Protein AF-A0A2W6BZE4-F1 (afdb_monomer)

pLDDT: mean 92.18, std 4.35, range [73.81, 97.75]

Radius of gyration: 18.31 Å; Cα contacts (8 Å, |Δi|>4): 37; chains: 1; bounding box: 35×38×49 Å

Solvent-accessible surface area (backbone atoms only — not comparable to full-atom values): 5730 Å² total; per-residue (Å²): 109,70,69,58,55,48,64,75,43,39,82,74,50,52,65,58,69,74,46,55,72,55,43,39,54,58,68,71,51,51,62,65,62,51,52,49,52,51,50,48,49,57,66,48,71,81,53,80,84,66,96,45,70,66,60,48,50,51,51,53,50,53,48,50,62,69,46,54,85,72,65,70,84,63,80,66,45,68,61,17,49,53,54,47,38,69,74,55,46,87,79,51,84,133

Foldseek 3Di:
DVVVVCVVCVVVCVVLVVADPLQNVLVPPCVVVVVLVVLLCVQPVPDDDDPDPVSNVVSNVVSVVVCVVVDDDRPSVVVSVVSVCVVVPPPDDD

Nearest PDB structures (foldseek):
  7n1k-assembly1_A  TM=5.294E-01  e=4.437E+00  synthetic construct
  1g1e-assembly1_B  TM=2.461E-01  e=8.040E+00  Mus musculus

Secondary structure (DSSP, 8-state):
-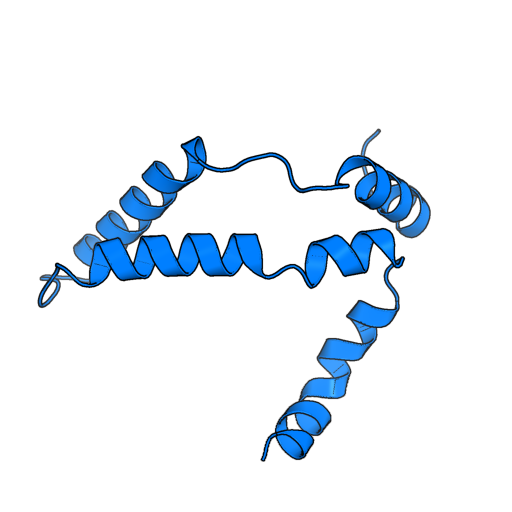HHHHHHHHHHHHHHHHTS-HHHHHHHH-THHHHHHHHHHHHHHHT----SSHHHHHHHHHHHHHHHGGG--PPTTHHHHHHHHHHHHGGGS--

Structure (mmCIF, N/CA/C/O backbone):
data_AF-A0A2W6BZE4-F1
#
_entry.id   AF-A0A2W6BZE4-F1
#
loop_
_atom_site.group_PDB
_atom_site.id
_atom_site.type_symbol
_atom_site.label_atom_id
_atom_site.label_alt_id
_atom_site.label_comp_id
_atom_site.label_asym_id
_atom_site.label_entity_id
_atom_site.label_seq_id
_atom_site.pdbx_PDB_ins_code
_atom_site.Cartn_x
_atom_site.Cartn_y
_atom_site.Cartn_z
_atom_site.occupancy
_atom_site.B_iso_or_equiv
_atom_site.auth_seq_id
_atom_site.auth_comp_id
_atom_site.auth_asym_id
_atom_site.auth_atom_id
_atom_site.pdbx_PDB_model_num
ATOM 1 N N . MET A 1 1 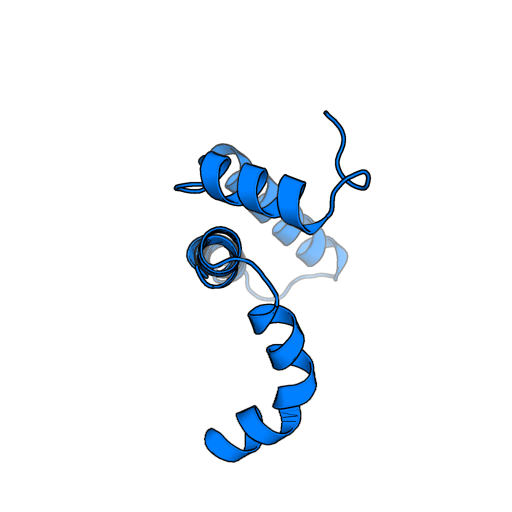? 8.775 -24.865 7.582 1.00 78.75 1 MET A N 1
ATOM 2 C CA . MET A 1 1 ? 7.556 -24.020 7.563 1.00 78.75 1 MET A CA 1
ATOM 3 C C . MET A 1 1 ? 7.637 -22.898 6.536 1.00 78.75 1 MET A C 1
ATOM 5 O O . MET A 1 1 ? 6.805 -22.894 5.644 1.00 78.75 1 MET A O 1
ATOM 9 N N . ILE A 1 2 ? 8.631 -22.000 6.598 1.00 89.88 2 ILE A N 1
ATOM 10 C CA . ILE A 1 2 ? 8.742 -20.875 5.645 1.00 89.88 2 ILE A CA 1
ATOM 11 C C . ILE A 1 2 ? 8.901 -21.374 4.202 1.00 89.88 2 ILE A C 1
ATOM 13 O O . ILE A 1 2 ? 8.113 -20.997 3.345 1.00 89.88 2 ILE A O 1
ATOM 17 N N . THR A 1 3 ? 9.839 -22.293 3.944 1.00 94.50 3 THR A N 1
ATOM 18 C CA . THR A 1 3 ? 10.057 -22.864 2.602 1.00 94.50 3 THR A CA 1
ATOM 19 C C . THR A 1 3 ? 8.791 -23.494 2.022 1.00 94.50 3 THR A C 1
ATOM 21 O O . THR A 1 3 ? 8.444 -23.226 0.880 1.00 94.50 3 THR A O 1
ATOM 24 N N . GLN A 1 4 ? 8.055 -24.269 2.824 1.00 96.44 4 GLN A N 1
ATOM 25 C CA . GLN A 1 4 ? 6.817 -24.906 2.372 1.00 96.44 4 GLN A CA 1
ATOM 26 C C . GLN A 1 4 ? 5.729 -23.879 2.031 1.00 96.44 4 GLN A C 1
ATOM 28 O O . GLN A 1 4 ? 5.035 -24.045 1.037 1.00 96.44 4 GLN A O 1
ATOM 33 N N . ALA A 1 5 ? 5.598 -22.803 2.814 1.00 95.88 5 ALA A N 1
ATOM 34 C CA . ALA A 1 5 ? 4.635 -21.741 2.526 1.00 95.88 5 ALA A CA 1
ATOM 35 C C . ALA A 1 5 ? 4.937 -21.036 1.190 1.00 95.88 5 ALA A C 1
ATOM 37 O O . ALA A 1 5 ? 4.016 -20.762 0.419 1.00 95.88 5 ALA A O 1
ATOM 38 N N . TRP A 1 6 ? 6.222 -20.803 0.892 1.00 94.94 6 TRP A N 1
ATOM 39 C CA . TRP A 1 6 ? 6.659 -20.260 -0.397 1.00 94.94 6 TRP A CA 1
ATOM 40 C C . TRP A 1 6 ? 6.380 -21.213 -1.553 1.00 94.94 6 TRP A C 1
ATOM 42 O O . TRP A 1 6 ? 5.791 -20.787 -2.539 1.00 94.94 6 TRP A O 1
ATOM 52 N N . LEU A 1 7 ? 6.743 -22.492 -1.417 1.00 95.75 7 LEU A N 1
ATOM 53 C CA . LEU A 1 7 ? 6.493 -23.504 -2.447 1.00 95.75 7 LEU A CA 1
ATOM 54 C C . LEU A 1 7 ? 4.998 -23.635 -2.757 1.00 95.75 7 LEU A C 1
ATOM 56 O O . LEU A 1 7 ? 4.612 -23.634 -3.920 1.00 95.75 7 LEU A O 1
ATOM 60 N N . ASN A 1 8 ? 4.152 -23.654 -1.725 1.00 96.62 8 ASN A N 1
ATOM 61 C CA . ASN A 1 8 ? 2.699 -23.738 -1.886 1.00 96.62 8 ASN A CA 1
ATOM 62 C C . ASN A 1 8 ? 2.097 -22.511 -2.588 1.00 96.62 8 ASN A C 1
ATOM 64 O O . ASN A 1 8 ? 1.033 -22.617 -3.187 1.00 96.62 8 ASN A O 1
ATOM 68 N N . SER A 1 9 ? 2.749 -21.350 -2.490 1.00 95.62 9 SER A N 1
ATOM 69 C CA . SER A 1 9 ? 2.252 -20.089 -3.053 1.00 95.62 9 SER A CA 1
ATOM 70 C C . SER A 1 9 ? 2.978 -19.683 -4.337 1.00 95.62 9 SER A C 1
ATOM 72 O O . SER A 1 9 ? 2.711 -18.607 -4.869 1.00 95.62 9 SER A O 1
ATOM 74 N N . TRP A 1 10 ? 3.918 -20.502 -4.818 1.00 95.12 10 TRP A N 1
ATOM 75 C CA . TRP A 1 10 ? 4.885 -20.098 -5.837 1.00 95.12 10 TRP A CA 1
ATOM 76 C C . TRP A 1 10 ? 4.226 -19.688 -7.157 1.00 95.12 10 TRP A C 1
ATOM 78 O O . TRP A 1 10 ? 4.597 -18.666 -7.733 1.00 95.12 10 TRP A O 1
ATOM 88 N N . GLU A 1 11 ? 3.167 -20.395 -7.557 1.00 96.62 11 GLU A N 1
ATOM 89 C CA . GLU A 1 11 ? 2.332 -20.069 -8.723 1.00 96.62 11 GLU A CA 1
ATOM 90 C C . GLU A 1 11 ? 1.770 -18.638 -8.679 1.00 96.62 11 GLU A C 1
ATOM 92 O O . GLU A 1 11 ? 1.660 -17.978 -9.709 1.00 96.62 11 GLU A O 1
ATOM 97 N N . TYR A 1 12 ? 1.481 -18.102 -7.489 1.00 93.94 12 TYR A N 1
ATOM 98 C CA . TYR A 1 12 ? 0.997 -16.727 -7.328 1.00 93.94 12 TYR A CA 1
ATOM 99 C C . TYR A 1 12 ? 2.127 -15.686 -7.330 1.00 93.94 12 TYR A C 1
ATOM 101 O O . TYR A 1 12 ? 1.875 -14.501 -7.547 1.00 93.94 12 TYR A O 1
ATOM 109 N N . VAL A 1 13 ? 3.374 -16.107 -7.096 1.00 92.62 13 VAL A N 1
ATOM 110 C CA . VAL A 1 13 ? 4.560 -15.233 -7.077 1.00 92.62 13 VAL A CA 1
ATOM 111 C C . VAL A 1 13 ? 5.187 -15.114 -8.466 1.00 92.62 13 VAL A C 1
ATOM 113 O O . VAL A 1 13 ? 5.695 -14.050 -8.813 1.00 92.62 13 VAL A O 1
ATOM 116 N N . ILE A 1 14 ? 5.130 -16.163 -9.290 1.00 95.06 14 ILE A N 1
ATOM 117 C CA . ILE A 1 14 ? 5.713 -16.169 -10.642 1.00 95.06 14 ILE A CA 1
ATOM 118 C C . ILE A 1 14 ? 5.267 -14.965 -11.496 1.00 95.06 14 ILE A C 1
ATOM 120 O O . ILE A 1 14 ? 6.146 -14.308 -12.062 1.00 95.06 14 ILE A O 1
ATOM 124 N N . PRO A 1 15 ? 3.972 -14.584 -11.562 1.00 93.75 15 PRO A N 1
ATOM 125 C CA . PRO A 1 15 ? 3.538 -13.438 -12.363 1.00 93.75 15 PRO A CA 1
ATOM 126 C C . PRO A 1 15 ? 4.220 -12.127 -11.969 1.00 93.75 15 PRO A C 1
ATOM 128 O O . PRO A 1 15 ? 4.485 -11.286 -12.825 1.00 93.75 15 PRO A O 1
ATOM 131 N N . PHE A 1 16 ? 4.570 -11.956 -10.689 1.00 93.62 16 PHE A N 1
ATOM 132 C CA . PHE A 1 16 ? 5.288 -10.768 -10.237 1.00 93.62 16 PHE A CA 1
ATOM 133 C C . PHE A 1 16 ? 6.665 -10.633 -10.909 1.00 93.62 16 PHE A C 1
ATOM 135 O O . PHE A 1 16 ? 7.112 -9.516 -11.167 1.00 93.62 16 PHE A O 1
ATOM 142 N N . LEU A 1 17 ? 7.327 -11.747 -11.238 1.00 94.00 17 LEU A N 1
ATOM 143 C CA . LEU A 1 17 ? 8.640 -11.748 -11.889 1.00 94.00 17 LEU A CA 1
ATOM 144 C C . LEU A 1 17 ? 8.585 -11.323 -13.363 1.00 94.00 17 LEU A C 1
ATOM 146 O O . LEU A 1 17 ? 9.608 -10.892 -13.890 1.00 94.00 17 LEU A O 1
ATOM 150 N N . ALA A 1 18 ? 7.413 -11.387 -14.004 1.00 94.00 18 ALA A N 1
ATOM 151 C CA . ALA A 1 18 ? 7.221 -10.925 -15.379 1.00 94.00 18 ALA A CA 1
ATOM 152 C C . ALA A 1 18 ? 7.235 -9.389 -15.501 1.00 94.00 18 ALA A C 1
ATOM 154 O O . ALA A 1 18 ? 7.444 -8.855 -16.591 1.00 94.00 18 ALA A O 1
ATOM 155 N N . PHE A 1 19 ? 7.041 -8.663 -14.394 1.00 94.31 19 PHE A N 1
ATOM 156 C CA . PHE A 1 19 ? 7.061 -7.205 -14.409 1.00 94.31 19 PHE A CA 1
ATOM 157 C C . PHE A 1 19 ? 8.485 -6.633 -14.559 1.00 94.31 19 PHE A C 1
ATOM 159 O O . PHE A 1 19 ? 9.442 -7.153 -13.962 1.00 94.31 19 PHE A O 1
ATOM 166 N N . PRO A 1 20 ? 8.632 -5.486 -15.255 1.00 95.00 20 PRO A N 1
ATOM 167 C CA . PRO A 1 20 ? 9.888 -4.743 -15.302 1.00 95.00 20 PRO A CA 1
ATOM 168 C C . PRO A 1 20 ? 10.431 -4.418 -13.896 1.00 95.00 20 PRO A C 1
ATOM 170 O O . PRO A 1 20 ? 9.639 -4.226 -12.962 1.00 95.00 20 PRO A O 1
ATOM 173 N N . PRO A 1 21 ? 11.762 -4.330 -13.704 1.00 94.38 21 PRO A N 1
ATOM 174 C CA . PRO A 1 21 ? 12.373 -4.032 -12.404 1.00 94.38 21 PRO A CA 1
ATOM 175 C C . PRO A 1 21 ? 11.805 -2.784 -11.710 1.00 94.38 21 PRO A C 1
ATOM 177 O O . PRO A 1 21 ? 11.620 -2.776 -10.491 1.00 94.38 21 PRO A O 1
ATOM 180 N N . GLU A 1 22 ? 11.486 -1.745 -12.477 1.00 94.56 22 GLU A N 1
ATOM 181 C CA . GLU A 1 22 ? 10.931 -0.476 -12.004 1.00 94.56 22 GLU A CA 1
ATOM 182 C C . GLU A 1 22 ? 9.537 -0.663 -11.395 1.00 94.56 22 GLU A C 1
ATOM 184 O O . GLU A 1 22 ? 9.225 -0.081 -10.356 1.00 94.56 22 GLU A O 1
ATOM 189 N N . VAL A 1 23 ? 8.720 -1.519 -12.012 1.00 93.31 23 VAL A N 1
ATOM 190 C CA . VAL A 1 23 ? 7.368 -1.863 -11.554 1.00 93.31 23 VAL A CA 1
ATOM 191 C C . VAL A 1 23 ? 7.445 -2.779 -10.337 1.00 93.31 23 VAL A C 1
ATOM 193 O O . VAL A 1 23 ? 6.797 -2.512 -9.322 1.00 93.31 23 VAL A O 1
ATOM 196 N N . ARG A 1 24 ? 8.304 -3.810 -10.383 1.00 94.06 24 ARG A N 1
ATOM 197 C CA . ARG A 1 24 ? 8.538 -4.706 -9.239 1.00 94.06 24 ARG A CA 1
ATOM 198 C C . ARG A 1 24 ? 8.932 -3.925 -7.995 1.00 94.06 24 ARG A C 1
ATOM 200 O O . ARG A 1 24 ? 8.417 -4.213 -6.918 1.00 94.06 24 ARG A O 1
ATOM 207 N N . ARG A 1 25 ? 9.783 -2.904 -8.152 1.00 92.12 25 ARG A N 1
ATOM 208 C CA . ARG A 1 25 ? 10.200 -2.013 -7.064 1.00 92.12 25 ARG A CA 1
ATOM 209 C C . ARG A 1 25 ? 9.045 -1.307 -6.380 1.00 92.12 25 ARG A C 1
ATOM 211 O O . ARG A 1 25 ? 9.044 -1.231 -5.159 1.00 92.12 25 ARG A O 1
ATOM 218 N N . VAL A 1 26 ? 8.075 -0.813 -7.138 1.00 91.88 26 VAL A N 1
ATOM 219 C CA . VAL A 1 26 ? 6.883 -0.187 -6.557 1.00 91.88 26 VAL A CA 1
ATOM 220 C C . VAL A 1 26 ? 6.029 -1.220 -5.818 1.00 91.88 26 VAL A C 1
ATOM 222 O O . VAL A 1 26 ? 5.576 -0.952 -4.708 1.00 91.88 26 VAL A O 1
ATOM 225 N N . ILE A 1 27 ? 5.854 -2.412 -6.395 1.00 91.19 27 ILE A N 1
ATOM 226 C CA . ILE A 1 27 ? 5.014 -3.472 -5.822 1.00 91.19 27 ILE A CA 1
ATOM 227 C C . ILE A 1 27 ? 5.596 -4.016 -4.509 1.00 91.19 27 ILE A C 1
ATOM 229 O O . ILE A 1 27 ? 4.868 -4.122 -3.525 1.00 91.19 27 ILE A O 1
ATOM 233 N N . TYR A 1 28 ? 6.892 -4.356 -4.460 1.00 89.00 28 TYR A N 1
ATOM 234 C CA . TYR A 1 28 ? 7.470 -4.970 -3.257 1.00 89.00 28 TYR A CA 1
ATOM 235 C C . TYR A 1 28 ? 7.685 -3.972 -2.114 1.00 89.00 28 TYR A C 1
ATOM 237 O O . TYR A 1 28 ? 7.921 -4.392 -0.981 1.00 89.00 28 TYR A O 1
ATOM 245 N N . THR A 1 29 ? 7.639 -2.657 -2.369 1.00 85.19 29 THR A N 1
ATOM 246 C CA . THR A 1 29 ? 7.713 -1.673 -1.283 1.00 85.19 29 THR A CA 1
ATOM 247 C C . THR A 1 29 ? 6.422 -1.700 -0.469 1.00 85.19 29 THR A C 1
ATOM 249 O O . THR A 1 29 ? 5.437 -1.045 -0.796 1.00 85.19 29 THR A O 1
ATOM 252 N N . THR A 1 30 ? 6.438 -2.439 0.637 1.00 79.00 30 THR A N 1
ATOM 253 C CA . THR A 1 30 ? 5.294 -2.623 1.543 1.00 79.00 30 THR A CA 1
ATOM 254 C C . THR A 1 30 ? 4.941 -1.369 2.349 1.00 79.00 30 THR A C 1
ATOM 256 O O . THR A 1 30 ? 3.891 -1.336 2.986 1.00 79.00 30 THR A O 1
ATOM 259 N N . ASN A 1 31 ? 5.757 -0.308 2.280 1.00 84.19 31 ASN A N 1
ATOM 260 C CA . ASN A 1 31 ? 5.623 0.932 3.055 1.00 84.19 31 ASN A CA 1
ATOM 261 C C . ASN A 1 31 ? 4.205 1.523 3.060 1.00 84.19 31 ASN A C 1
ATOM 263 O O . ASN A 1 31 ? 3.745 1.975 4.105 1.00 84.19 31 ASN A O 1
ATOM 267 N N . ALA A 1 32 ? 3.508 1.536 1.918 1.00 87.62 32 ALA A N 1
ATOM 268 C CA . ALA A 1 32 ? 2.157 2.096 1.834 1.00 87.62 32 ALA A CA 1
ATOM 269 C C . ALA A 1 32 ? 1.130 1.233 2.589 1.00 87.62 32 ALA A C 1
ATOM 271 O O . ALA A 1 32 ? 0.354 1.746 3.398 1.00 87.62 32 ALA A O 1
ATOM 272 N N . 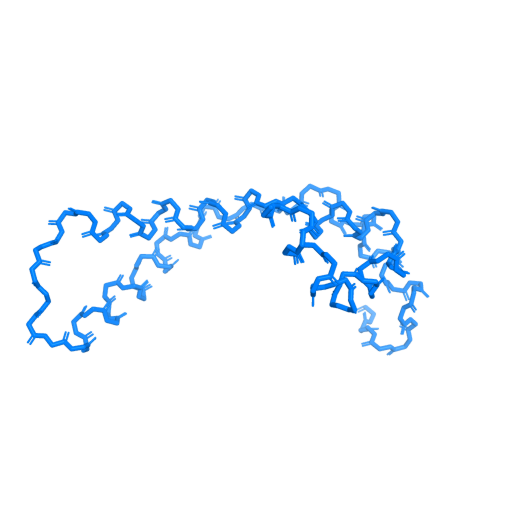ILE A 1 33 ? 1.176 -0.087 2.382 1.00 90.62 33 ILE A N 1
ATOM 273 C CA . ILE A 1 33 ? 0.299 -1.060 3.048 1.00 90.62 33 ILE A CA 1
ATOM 274 C C . ILE A 1 33 ? 0.585 -1.080 4.555 1.00 90.62 33 ILE A C 1
ATOM 276 O O . ILE A 1 33 ? -0.333 -1.026 5.372 1.00 90.62 33 ILE A O 1
ATOM 280 N N . GLU A 1 34 ? 1.859 -1.099 4.945 1.00 92.81 34 GLU A N 1
ATOM 281 C CA . GLU A 1 34 ? 2.289 -1.067 6.344 1.00 92.81 34 GLU A CA 1
ATOM 282 C C . GLU A 1 34 ? 1.908 0.241 7.041 1.00 92.81 34 GLU A C 1
ATOM 284 O O . GLU A 1 34 ? 1.442 0.215 8.183 1.00 92.81 34 GLU A O 1
ATOM 289 N N . ALA A 1 35 ? 2.060 1.386 6.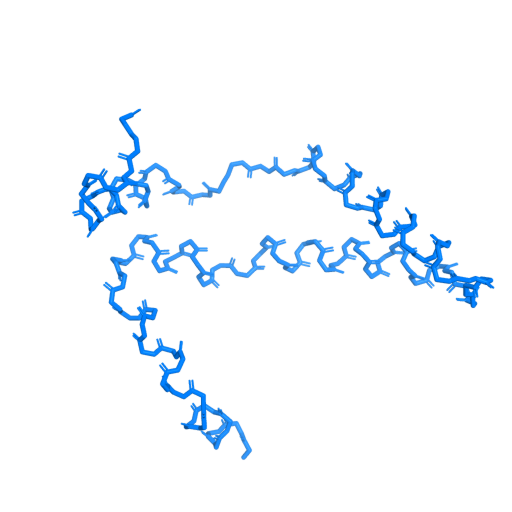367 1.00 91.19 35 ALA A N 1
ATOM 290 C CA . ALA A 1 35 ? 1.650 2.678 6.902 1.00 91.19 35 ALA A CA 1
ATOM 291 C C . ALA A 1 35 ? 0.138 2.727 7.153 1.00 91.19 35 ALA A C 1
ATOM 293 O O . ALA A 1 35 ? -0.273 3.150 8.236 1.00 91.19 35 ALA A O 1
ATOM 294 N N . LEU A 1 36 ? -0.679 2.246 6.209 1.00 93.38 36 LEU A N 1
ATOM 295 C CA . LEU A 1 36 ? -2.128 2.156 6.385 1.00 93.38 36 LEU A CA 1
ATOM 296 C C . LEU A 1 36 ? -2.492 1.208 7.534 1.00 93.38 36 LEU A C 1
ATOM 298 O O . LEU A 1 36 ? -3.214 1.600 8.450 1.00 93.38 36 LEU A O 1
ATOM 302 N N . ASN A 1 37 ? -1.930 -0.003 7.551 1.00 94.44 37 ASN A N 1
ATOM 303 C CA . ASN A 1 37 ? -2.159 -0.981 8.618 1.00 94.44 37 ASN A CA 1
ATOM 304 C C . ASN A 1 37 ? -1.780 -0.430 9.999 1.00 94.44 37 ASN A C 1
ATOM 306 O O . ASN A 1 37 ? -2.489 -0.662 10.980 1.00 94.44 37 ASN A O 1
ATOM 310 N N . ARG A 1 38 ? -0.692 0.344 10.092 1.00 93.81 38 ARG A N 1
ATOM 311 C CA . ARG A 1 38 ? -0.297 1.033 11.326 1.00 93.81 38 ARG A CA 1
ATOM 312 C C . ARG A 1 38 ? -1.355 2.044 11.771 1.00 93.81 38 ARG A C 1
ATOM 314 O O . ARG A 1 38 ? -1.678 2.084 12.958 1.00 93.81 38 ARG A O 1
ATOM 321 N N . GLN A 1 39 ? -1.894 2.847 10.853 1.00 93.25 39 GLN A N 1
ATOM 322 C CA . GLN A 1 39 ? -2.946 3.820 11.169 1.00 93.25 39 GLN A CA 1
ATOM 323 C C . GLN A 1 39 ? -4.251 3.138 11.596 1.00 93.25 39 GLN A C 1
ATOM 325 O O . GLN A 1 39 ? -4.813 3.506 12.629 1.00 93.25 39 GLN A O 1
ATOM 330 N N . LEU A 1 40 ? -4.678 2.093 10.882 1.00 94.81 40 LEU A N 1
ATOM 331 C CA . LEU A 1 40 ? -5.859 1.301 11.238 1.00 94.81 40 LEU A CA 1
ATOM 332 C C . LEU A 1 40 ? -5.704 0.662 12.621 1.00 94.81 40 LEU A C 1
ATOM 334 O O . LEU A 1 40 ? -6.574 0.814 13.479 1.00 94.81 40 LEU A O 1
ATOM 338 N N . ARG A 1 41 ? -4.556 0.028 12.895 1.00 95.12 41 ARG A N 1
ATOM 339 C CA . ARG A 1 41 ? -4.269 -0.554 14.213 1.00 95.12 41 ARG A CA 1
ATOM 340 C C . ARG A 1 41 ? -4.304 0.503 15.314 1.00 95.12 41 ARG A C 1
ATOM 342 O O . ARG A 1 41 ? -4.843 0.232 16.380 1.00 95.12 41 ARG A O 1
ATOM 349 N N . LYS A 1 42 ? -3.768 1.705 15.073 1.00 93.88 42 LYS A N 1
ATOM 350 C CA . LYS A 1 42 ? -3.826 2.817 16.037 1.00 93.88 42 LYS A CA 1
ATOM 351 C C . LYS A 1 42 ? -5.268 3.245 16.326 1.00 93.88 42 LYS A C 1
ATOM 353 O O . LYS A 1 42 ? -5.599 3.455 17.489 1.00 93.88 42 LYS A O 1
ATOM 358 N N . ALA A 1 43 ? -6.106 3.359 15.295 1.00 92.75 43 ALA A N 1
ATOM 359 C CA . ALA A 1 43 ? -7.508 3.749 15.437 1.00 92.75 43 ALA A CA 1
ATOM 360 C C . ALA A 1 43 ? -8.334 2.706 16.207 1.00 92.75 43 ALA A C 1
ATOM 362 O O . ALA A 1 43 ? -9.189 3.073 17.008 1.00 92.75 43 ALA A O 1
ATOM 363 N N . ILE A 1 44 ? -8.051 1.418 15.990 1.00 93.94 44 ILE A N 1
ATOM 364 C CA . ILE A 1 44 ? -8.774 0.306 16.619 1.00 93.94 44 ILE A CA 1
ATOM 365 C C . ILE A 1 44 ? -8.271 0.037 18.043 1.00 93.94 44 ILE A C 1
ATOM 367 O O . ILE A 1 44 ? -9.078 -0.242 18.919 1.00 93.94 44 ILE A O 1
ATOM 371 N N . LYS A 1 45 ? -6.962 0.164 18.313 1.00 93.31 45 LYS A N 1
ATOM 372 C CA . LYS A 1 45 ? -6.345 -0.202 19.606 1.00 93.31 45 LYS A CA 1
ATOM 373 C C . LYS A 1 45 ? -6.962 0.514 20.816 1.00 93.31 45 LYS A C 1
ATOM 375 O O . LYS A 1 45 ? -6.893 -0.005 21.922 1.00 93.31 45 LYS A O 1
ATOM 380 N N . THR A 1 46 ? -7.520 1.709 20.629 1.00 87.62 46 THR A N 1
ATOM 381 C CA . THR A 1 46 ? -8.147 2.494 21.708 1.00 87.62 46 THR A CA 1
ATOM 382 C C . THR A 1 46 ? -9.631 2.185 21.902 1.00 87.62 46 THR A C 1
ATOM 384 O O . THR A 1 46 ? -10.262 2.763 22.786 1.00 87.62 46 THR A O 1
ATOM 387 N N . LYS A 1 47 ? -10.211 1.307 21.079 1.00 87.50 47 LYS A N 1
ATOM 388 C CA . LYS A 1 47 ? -11.608 0.885 21.174 1.00 87.50 47 LYS A CA 1
ATOM 389 C C . LYS A 1 47 ? -11.680 -0.485 21.849 1.00 87.50 47 LYS A C 1
ATOM 391 O O . LYS A 1 47 ? -10.849 -1.348 21.589 1.00 87.50 47 LYS A O 1
ATOM 396 N N . GLY A 1 48 ? -12.657 -0.645 22.741 1.00 85.56 48 GLY A N 1
ATOM 397 C CA . GLY A 1 48 ? -13.004 -1.931 23.346 1.00 85.56 48 GLY A CA 1
ATOM 398 C C . GLY A 1 48 ? -13.816 -2.785 22.372 1.00 85.56 48 GLY A C 1
ATOM 399 O O . GLY A 1 48 ? -13.433 -2.967 21.220 1.00 85.56 48 GLY A O 1
ATOM 400 N N . HIS A 1 49 ? -14.970 -3.282 22.809 1.00 91.12 49 HIS A N 1
ATOM 401 C CA . HIS A 1 49 ? -15.906 -3.947 21.905 1.00 91.12 49 HIS A CA 1
ATOM 402 C C . HIS A 1 49 ? -16.639 -2.921 21.029 1.00 91.12 49 HIS A C 1
ATOM 404 O O . HIS A 1 49 ? -16.942 -1.807 21.463 1.00 91.12 49 HIS A O 1
ATOM 410 N N . PHE A 1 50 ? -16.944 -3.306 19.791 1.00 95.00 50 PHE A N 1
ATOM 411 C CA . PHE A 1 50 ? -17.856 -2.544 18.947 1.00 95.00 50 PHE A CA 1
ATOM 412 C C . PHE A 1 50 ? -19.301 -2.962 19.250 1.00 95.00 50 PHE A C 1
ATOM 414 O O . PHE A 1 50 ? -19.553 -4.156 19.404 1.00 95.00 50 PHE A O 1
ATOM 421 N N . PRO A 1 51 ? -20.258 -2.019 19.317 1.00 95.19 51 PRO A N 1
ATOM 422 C CA . PRO A 1 51 ? -21.659 -2.334 19.606 1.00 95.19 51 PRO A CA 1
ATOM 423 C C . PRO A 1 51 ? -22.356 -3.069 18.452 1.00 95.19 51 PRO A C 1
ATOM 425 O O . PRO A 1 51 ? -23.321 -3.789 18.675 1.00 95.19 51 PRO A O 1
ATOM 428 N N . ASN A 1 52 ? -21.883 -2.876 17.218 1.00 97.00 52 ASN A N 1
ATOM 429 C CA . ASN A 1 52 ? -22.324 -3.587 16.023 1.00 97.00 52 ASN A CA 1
ATOM 430 C C . ASN A 1 52 ? -21.273 -3.454 14.904 1.00 97.00 52 ASN A C 1
ATOM 432 O O . ASN A 1 52 ? -20.299 -2.700 15.018 1.00 97.00 52 ASN A O 1
ATOM 436 N N . GLU A 1 53 ? -21.484 -4.179 13.808 1.00 96.75 53 GLU A N 1
ATOM 437 C CA . GLU A 1 53 ? -20.597 -4.165 12.642 1.00 96.75 53 GLU A CA 1
ATOM 438 C C . GLU A 1 53 ? -20.523 -2.782 11.969 1.00 96.75 53 GLU A C 1
ATOM 440 O O . GLU A 1 53 ? -19.461 -2.358 11.512 1.00 96.75 53 GLU A O 1
ATOM 445 N N . GLU A 1 54 ? -21.630 -2.037 11.942 1.00 97.75 54 GLU A N 1
ATOM 446 C CA . GLU A 1 54 ? -21.689 -0.714 11.316 1.00 97.75 54 GLU A CA 1
ATOM 447 C C . GLU A 1 54 ? -20.777 0.296 12.029 1.00 97.75 54 GLU A C 1
ATOM 449 O O . GLU A 1 54 ? -20.083 1.082 11.380 1.00 97.75 54 GLU A O 1
ATOM 454 N N . ALA A 1 55 ? -20.714 0.245 13.361 1.00 95.88 55 ALA A N 1
ATOM 455 C CA . ALA A 1 55 ? -19.815 1.068 14.160 1.00 95.88 55 ALA A CA 1
ATOM 456 C C . ALA A 1 55 ? -18.341 0.763 13.847 1.00 95.88 55 ALA A C 1
ATOM 458 O O . ALA A 1 55 ? -17.541 1.691 13.688 1.00 95.88 55 ALA A O 1
ATOM 459 N N . ALA A 1 56 ? -17.984 -0.518 13.698 1.00 95.31 56 ALA A N 1
ATOM 460 C CA . ALA A 1 56 ? -16.640 -0.923 13.286 1.00 95.31 56 ALA A CA 1
ATOM 461 C C . ALA A 1 56 ? -16.313 -0.420 11.869 1.00 95.31 56 ALA A C 1
ATOM 463 O O . ALA A 1 56 ? -15.251 0.164 11.638 1.00 95.31 56 ALA A O 1
ATOM 464 N N . ARG A 1 57 ? -17.258 -0.566 10.9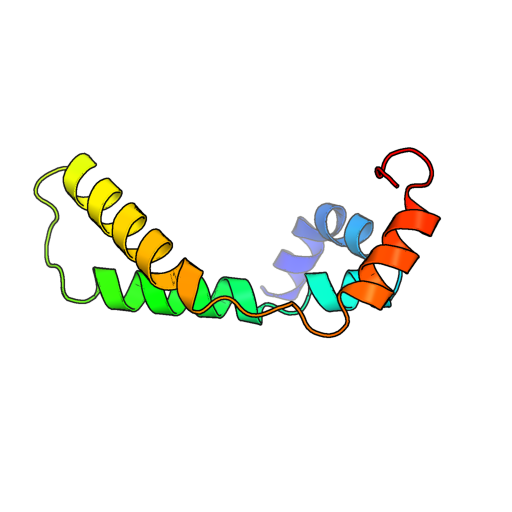32 1.00 96.69 57 ARG A N 1
ATOM 465 C CA . ARG A 1 57 ? -17.117 -0.114 9.541 1.00 96.69 57 ARG A CA 1
ATOM 466 C C . ARG A 1 57 ? -16.921 1.398 9.442 1.00 96.69 57 ARG A C 1
ATOM 468 O O . ARG A 1 57 ? -16.010 1.842 8.748 1.00 96.69 57 ARG A O 1
ATOM 475 N N . LYS A 1 58 ? -17.718 2.188 10.173 1.00 96.75 58 LYS A N 1
ATOM 476 C CA . LYS A 1 58 ? -17.582 3.655 10.236 1.00 96.75 58 LYS A CA 1
ATOM 477 C C . LYS A 1 58 ? -16.221 4.075 10.783 1.00 96.75 58 LYS A C 1
ATOM 479 O O . LYS A 1 58 ? -15.615 4.995 10.242 1.00 96.75 58 LYS A O 1
ATOM 484 N N . LEU A 1 59 ? -15.708 3.392 11.810 1.00 95.19 59 LEU A N 1
ATOM 485 C CA . LEU A 1 59 ? -14.375 3.687 12.337 1.00 95.19 59 LEU A CA 1
ATOM 486 C C . LEU A 1 59 ? -13.285 3.433 11.289 1.00 95.19 59 LEU A C 1
ATOM 488 O O . LEU A 1 59 ? -12.423 4.288 11.099 1.00 95.19 59 LEU A O 1
ATOM 492 N N . ILE A 1 60 ? -13.322 2.279 10.614 1.00 95.19 60 ILE A N 1
ATOM 493 C CA . ILE A 1 60 ? -12.348 1.942 9.566 1.00 95.19 60 ILE A CA 1
ATOM 494 C C . ILE A 1 60 ? -12.428 2.961 8.429 1.00 95.19 60 ILE A C 1
ATOM 496 O O . ILE A 1 60 ? -11.393 3.472 8.012 1.00 95.19 60 ILE A O 1
ATOM 500 N N . TYR A 1 61 ? -13.639 3.315 7.988 1.00 96.44 61 TYR A N 1
ATOM 501 C CA . TYR A 1 61 ? -13.854 4.352 6.981 1.00 96.44 61 TYR A CA 1
ATOM 502 C C . TYR A 1 61 ? -13.189 5.673 7.384 1.00 96.44 61 TYR A C 1
ATOM 504 O O . TYR A 1 61 ? -12.329 6.166 6.660 1.00 96.44 61 TYR A O 1
ATOM 512 N N . LEU A 1 62 ? -13.498 6.198 8.575 1.00 96.25 62 LEU A N 1
ATOM 513 C CA . LEU A 1 62 ? -12.913 7.450 9.064 1.00 96.25 62 LEU A CA 1
ATOM 514 C C . LEU A 1 62 ? -11.388 7.367 9.200 1.00 96.25 62 LEU A C 1
ATOM 516 O O . LEU A 1 62 ? -10.689 8.333 8.902 1.00 96.25 62 LEU A O 1
ATOM 520 N N . ALA A 1 63 ? -10.852 6.223 9.632 1.00 94.75 63 ALA A N 1
ATOM 521 C CA . ALA A 1 63 ? -9.412 6.017 9.730 1.00 94.75 63 ALA A CA 1
ATOM 522 C C . ALA A 1 63 ? -8.731 6.058 8.352 1.00 94.75 63 ALA A C 1
ATOM 524 O O . ALA A 1 63 ? -7.679 6.681 8.224 1.00 94.75 63 ALA A O 1
ATOM 525 N N . VAL A 1 64 ? -9.340 5.458 7.322 1.00 95.88 64 VAL A N 1
ATOM 526 C CA . VAL A 1 64 ? -8.856 5.547 5.935 1.00 95.88 64 VAL A CA 1
ATOM 527 C C . VAL A 1 64 ? -8.965 6.982 5.421 1.00 95.88 64 VAL A C 1
ATOM 529 O O . VAL A 1 64 ? -7.980 7.512 4.918 1.00 95.88 64 VAL A O 1
ATOM 532 N N . THR A 1 65 ? -10.110 7.649 5.599 1.00 96.00 65 THR A N 1
ATOM 533 C CA . THR A 1 65 ? -10.305 9.042 5.164 1.00 96.00 65 THR A CA 1
ATOM 534 C C . THR A 1 65 ? -9.277 9.983 5.793 1.00 96.00 65 THR A C 1
ATOM 536 O O . THR A 1 65 ? -8.712 10.821 5.098 1.00 96.00 65 THR A O 1
ATOM 539 N N . ASN A 1 66 ? -8.959 9.807 7.077 1.00 93.75 66 ASN A N 1
ATOM 540 C CA . ASN A 1 66 ? -7.935 10.596 7.771 1.00 93.75 66 ASN A CA 1
ATOM 541 C C . ASN A 1 66 ? -6.496 10.255 7.336 1.00 93.75 66 ASN A C 1
ATOM 543 O O . ASN A 1 66 ? -5.581 11.054 7.558 1.00 93.75 66 ASN A O 1
ATOM 547 N N . ALA A 1 67 ? -6.278 9.083 6.731 1.00 92.44 67 ALA A N 1
ATOM 548 C CA . ALA A 1 67 ? -4.984 8.673 6.193 1.00 92.44 67 ALA A CA 1
ATOM 549 C C . ALA A 1 67 ? -4.681 9.330 4.841 1.00 92.44 67 ALA A C 1
ATOM 551 O O . ALA A 1 67 ? -3.525 9.667 4.585 1.00 92.44 67 ALA A O 1
ATOM 552 N N . VAL A 1 68 ? -5.704 9.523 3.997 1.00 92.62 68 VAL A N 1
ATOM 553 C CA . VAL A 1 68 ? -5.570 10.021 2.614 1.00 92.62 68 VAL A CA 1
ATOM 554 C C . VAL A 1 68 ? -4.758 11.322 2.509 1.00 92.62 68 VAL A C 1
ATOM 556 O O . VAL A 1 68 ? -3.851 11.362 1.680 1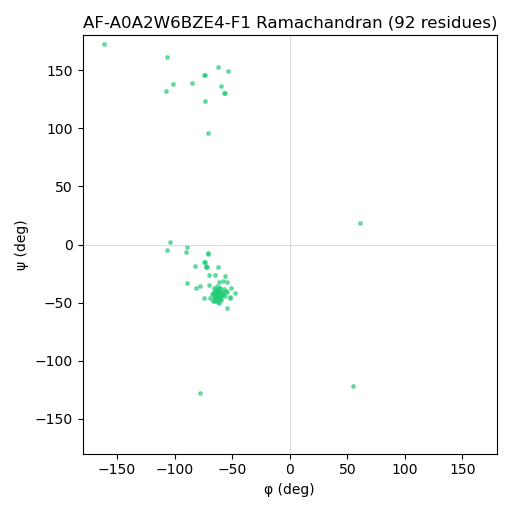.00 92.62 68 VAL A O 1
ATOM 559 N N . PRO A 1 69 ? -4.966 12.358 3.351 1.00 92.88 69 PRO A N 1
ATOM 560 C CA . PRO A 1 69 ? -4.184 13.596 3.264 1.00 92.88 69 PRO A CA 1
ATOM 561 C C . PRO A 1 69 ? -2.677 13.419 3.501 1.00 92.88 69 PRO A C 1
ATOM 563 O O . PRO A 1 69 ? -1.892 14.284 3.130 1.00 92.88 69 PRO A O 1
ATOM 566 N N . GLN A 1 70 ? -2.259 12.320 4.138 1.00 88.00 70 GLN A N 1
ATOM 567 C CA . GLN A 1 70 ? -0.850 12.022 4.415 1.00 88.00 70 GLN A CA 1
ATOM 568 C C . GLN A 1 70 ? -0.187 11.224 3.285 1.00 88.00 70 GLN A C 1
ATOM 570 O O . GLN A 1 70 ? 1.013 10.949 3.351 1.00 88.00 70 GLN A O 1
ATOM 575 N N . TRP A 1 71 ? -0.950 10.790 2.277 1.00 90.12 71 TRP A N 1
ATOM 576 C CA . TRP A 1 71 ? -0.413 10.003 1.176 1.00 90.12 71 TRP A CA 1
ATOM 577 C C . TRP A 1 71 ? 0.414 10.892 0.256 1.00 90.12 71 TRP A C 1
ATOM 579 O O . TRP A 1 71 ? -0.049 11.900 -0.270 1.00 90.12 71 TRP A O 1
ATOM 589 N N . THR A 1 72 ? 1.667 10.500 0.064 1.00 87.06 72 THR A N 1
ATOM 590 C CA . THR A 1 72 ? 2.610 11.191 -0.809 1.00 87.06 72 THR A CA 1
ATOM 591 C C . THR A 1 72 ? 2.838 10.389 -2.081 1.00 87.06 72 THR A C 1
ATOM 593 O O . THR A 1 72 ? 2.555 9.191 -2.154 1.00 87.06 72 THR A O 1
ATOM 596 N N . ARG A 1 73 ? 3.348 11.061 -3.119 1.00 84.50 73 ARG A N 1
ATOM 597 C CA . ARG A 1 73 ? 3.655 10.419 -4.399 1.00 84.50 73 ARG A CA 1
ATOM 598 C C . ARG A 1 73 ? 4.635 9.265 -4.188 1.00 84.50 73 ARG A C 1
ATOM 600 O O . ARG A 1 73 ? 5.703 9.449 -3.605 1.00 84.50 73 ARG A O 1
ATOM 607 N N . THR A 1 74 ? 4.305 8.101 -4.741 1.00 87.81 74 THR A N 1
ATOM 608 C CA . THR A 1 74 ? 5.195 6.940 -4.739 1.00 87.81 74 THR A CA 1
ATOM 609 C C . THR A 1 74 ? 6.537 7.287 -5.380 1.00 87.81 74 THR A C 1
ATOM 611 O O . THR A 1 74 ? 6.611 7.851 -6.478 1.00 87.81 74 THR A O 1
ATOM 614 N N . ARG A 1 75 ? 7.628 6.944 -4.692 1.00 87.25 75 ARG A N 1
ATOM 615 C CA . ARG A 1 75 ? 8.985 7.173 -5.194 1.00 87.25 75 ARG A CA 1
ATOM 616 C C . ARG A 1 75 ? 9.183 6.433 -6.519 1.00 87.25 75 ARG A C 1
ATOM 618 O O . ARG A 1 75 ? 8.794 5.278 -6.645 1.00 87.25 75 ARG A O 1
ATOM 625 N N . SER A 1 76 ? 9.806 7.098 -7.492 1.00 90.06 76 SER A N 1
ATOM 626 C CA . SER A 1 76 ? 10.076 6.539 -8.828 1.00 90.06 76 SER A CA 1
ATOM 627 C C . SER A 1 76 ? 8.824 6.136 -9.624 1.00 90.06 76 SER A C 1
ATOM 629 O O . SER A 1 76 ? 8.943 5.416 -10.613 1.00 90.06 76 SER A O 1
ATOM 631 N N . TRP A 1 77 ? 7.640 6.644 -9.250 1.00 91.31 77 TRP A N 1
ATOM 632 C CA . TRP A 1 77 ? 6.386 6.327 -9.940 1.00 91.31 77 TRP A CA 1
ATOM 633 C C . TRP A 1 77 ? 6.430 6.623 -11.439 1.00 91.31 77 TRP A C 1
ATOM 635 O O . TRP A 1 77 ? 5.939 5.826 -12.221 1.00 91.31 77 TRP A O 1
ATOM 645 N N . THR A 1 78 ? 7.053 7.727 -11.859 1.00 93.06 78 THR A N 1
ATOM 646 C CA . THR A 1 78 ? 7.136 8.082 -13.286 1.00 93.06 78 THR A CA 1
ATOM 647 C C . THR A 1 78 ? 7.869 7.017 -14.096 1.00 93.06 78 THR A C 1
ATOM 649 O O . THR A 1 78 ? 7.380 6.592 -15.135 1.00 93.06 78 THR A O 1
ATOM 652 N N . THR A 1 79 ? 9.023 6.552 -13.614 1.00 94.25 79 THR A N 1
ATOM 653 C CA . THR A 1 79 ? 9.814 5.524 -14.301 1.00 94.25 79 THR A CA 1
ATOM 654 C C . THR A 1 79 ? 9.066 4.192 -14.3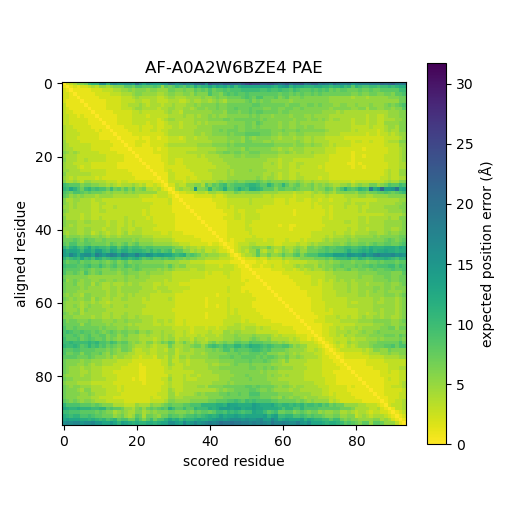31 1.00 94.25 79 THR A C 1
ATOM 656 O O . THR A 1 79 ? 9.020 3.540 -15.368 1.00 94.25 79 THR A O 1
ATOM 659 N N . ALA A 1 80 ? 8.421 3.822 -13.219 1.00 93.81 80 ALA A N 1
ATOM 660 C CA . ALA A 1 80 ? 7.587 2.626 -13.156 1.00 93.81 80 ALA A CA 1
ATOM 661 C C . ALA A 1 80 ? 6.397 2.708 -14.122 1.00 93.81 80 ALA A C 1
ATOM 663 O O . ALA A 1 80 ? 6.145 1.749 -14.839 1.00 93.81 80 ALA A O 1
ATOM 664 N N . LEU A 1 81 ? 5.713 3.854 -14.196 1.00 92.69 81 LEU A N 1
ATOM 665 C CA . LEU A 1 81 ? 4.588 4.078 -15.104 1.00 92.69 81 LEU A CA 1
A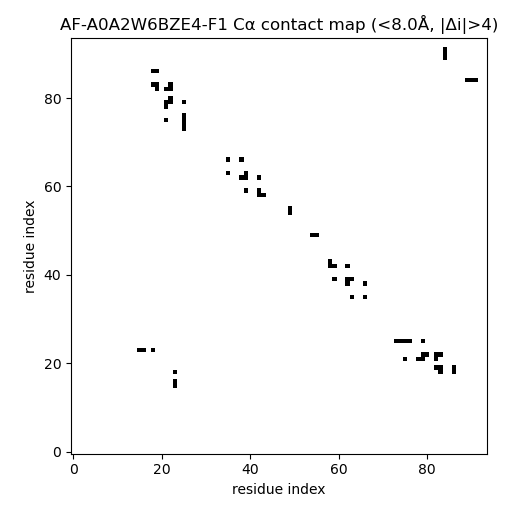TOM 666 C C . LEU A 1 81 ? 5.013 3.972 -16.573 1.00 92.69 81 LEU A C 1
ATOM 668 O O . LEU A 1 81 ? 4.301 3.356 -17.355 1.00 92.69 81 LEU A O 1
ATOM 672 N N . LEU A 1 82 ? 6.172 4.521 -16.949 1.00 93.81 82 LEU A N 1
ATOM 673 C CA . LEU A 1 82 ? 6.703 4.389 -18.311 1.00 93.81 82 LEU A CA 1
ATOM 674 C C . LEU A 1 82 ? 7.019 2.929 -18.656 1.00 93.81 82 LEU A C 1
ATOM 676 O O . LEU A 1 82 ? 6.608 2.446 -19.708 1.00 93.81 82 LEU A O 1
ATOM 680 N N . ALA A 1 83 ? 7.684 2.204 -17.752 1.00 94.12 83 ALA A N 1
ATOM 681 C CA . ALA A 1 83 ? 7.945 0.778 -17.934 1.00 94.12 83 ALA A CA 1
ATOM 682 C C . ALA A 1 83 ? 6.638 -0.034 -18.025 1.00 94.12 83 ALA A C 1
ATOM 684 O O . ALA A 1 83 ? 6.529 -0.955 -18.830 1.00 94.12 83 ALA A O 1
ATOM 685 N N . PHE A 1 84 ? 5.624 0.341 -17.241 1.00 92.19 84 PHE A N 1
ATOM 686 C CA . PHE A 1 84 ? 4.295 -0.265 -17.266 1.00 92.19 84 PHE A CA 1
ATOM 687 C C . PHE A 1 84 ? 3.563 0.017 -18.588 1.00 92.19 84 PHE A C 1
ATOM 689 O O . PHE A 1 84 ? 2.999 -0.907 -19.166 1.00 92.19 84 PHE A O 1
ATOM 696 N N . LYS A 1 85 ? 3.645 1.250 -19.115 1.00 93.50 85 LYS A N 1
ATOM 697 C CA . LYS A 1 85 ? 3.122 1.623 -20.441 1.00 93.50 85 LYS A CA 1
ATOM 698 C C . LYS A 1 85 ? 3.761 0.806 -21.559 1.00 93.50 85 LYS A C 1
ATOM 700 O O . LYS A 1 85 ? 3.046 0.276 -22.395 1.00 93.50 85 LYS A O 1
ATOM 705 N N . ILE A 1 86 ? 5.081 0.626 -21.541 1.00 93.06 86 ILE A N 1
ATOM 706 C CA . ILE A 1 86 ? 5.765 -0.224 -22.530 1.00 93.06 86 ILE A CA 1
ATOM 707 C C . ILE A 1 86 ? 5.310 -1.686 -22.403 1.00 93.06 86 ILE A C 1
ATOM 709 O O . ILE A 1 86 ? 5.071 -2.344 -23.409 1.00 93.06 86 ILE A O 1
ATOM 713 N N . HIS A 1 87 ? 5.174 -2.193 -21.175 1.00 92.88 87 HIS A N 1
ATOM 714 C CA . HIS A 1 87 ? 4.819 -3.592 -20.930 1.00 92.88 87 HIS A CA 1
ATOM 715 C C . HIS A 1 87 ? 3.367 -3.934 -21.310 1.00 92.88 87 HIS A C 1
ATOM 717 O O . HIS A 1 87 ? 3.108 -5.046 -21.761 1.00 92.88 87 HIS A O 1
ATOM 723 N N . PHE A 1 88 ? 2.424 -3.003 -21.130 1.00 91.75 88 PHE A N 1
ATOM 724 C CA . PHE A 1 88 ? 0.992 -3.223 -21.385 1.00 91.75 88 PHE A CA 1
ATOM 725 C C . PHE A 1 88 ? 0.447 -2.533 -22.641 1.00 91.75 88 PHE A C 1
ATOM 727 O O . PHE A 1 88 ? -0.723 -2.739 -22.965 1.00 91.75 88 PHE A O 1
ATOM 734 N N . GLY A 1 89 ? 1.269 -1.738 -23.331 1.00 89.06 89 GLY A N 1
ATOM 735 C CA . GLY A 1 89 ? 0.928 -1.074 -24.584 1.00 89.06 89 GLY A CA 1
ATOM 736 C C . GLY A 1 89 ? -0.334 -0.217 -24.486 1.00 89.06 89 GLY A C 1
ATOM 737 O O . GLY A 1 89 ? -0.436 0.689 -23.661 1.00 89.06 89 GLY A O 1
ATOM 738 N N . ASP A 1 90 ? -1.302 -0.552 -25.329 1.00 89.50 90 ASP A N 1
ATOM 739 C CA . ASP A 1 90 ? -2.582 0.120 -25.565 1.00 89.50 90 ASP A CA 1
ATOM 740 C C . ASP A 1 90 ? -3.599 -0.000 -24.417 1.00 89.50 90 ASP A C 1
ATOM 742 O O . ASP A 1 90 ? -4.631 0.669 -24.420 1.00 89.50 90 ASP A O 1
ATOM 746 N N . ARG A 1 91 ? -3.322 -0.815 -23.392 1.00 90.50 91 ARG A N 1
ATOM 747 C CA . ARG A 1 91 ? -4.217 -0.950 -22.227 1.00 90.50 91 ARG A CA 1
ATOM 748 C C . ARG A 1 91 ? -4.200 0.251 -21.286 1.00 90.50 91 ARG A C 1
ATOM 750 O O . ARG A 1 91 ? -5.054 0.335 -20.403 1.00 90.50 91 ARG A O 1
ATOM 757 N N . LEU A 1 92 ? -3.207 1.129 -21.409 1.00 85.00 92 LEU A N 1
ATOM 758 C CA . LEU A 1 92 ? -3.068 2.306 -20.560 1.00 85.00 92 LEU A CA 1
ATOM 759 C C . LEU A 1 92 ? -3.414 3.560 -21.361 1.00 85.00 92 LEU A C 1
ATOM 761 O O . LEU A 1 92 ? -2.886 3.723 -22.458 1.00 85.00 92 LEU A O 1
ATOM 765 N N . PRO A 1 93 ? -4.257 4.454 -20.815 1.00 79.94 93 PRO A N 1
ATOM 766 C CA . PRO A 1 93 ? -4.542 5.724 -21.464 1.00 79.94 93 PRO A CA 1
ATOM 767 C C . PRO A 1 93 ? -3.273 6.579 -21.582 1.00 79.94 93 PRO A C 1
ATOM 769 O O . PRO A 1 93 ? -2.337 6.462 -20.772 1.00 79.94 93 PRO A O 1
ATOM 772 N N . ASP A 1 94 ? -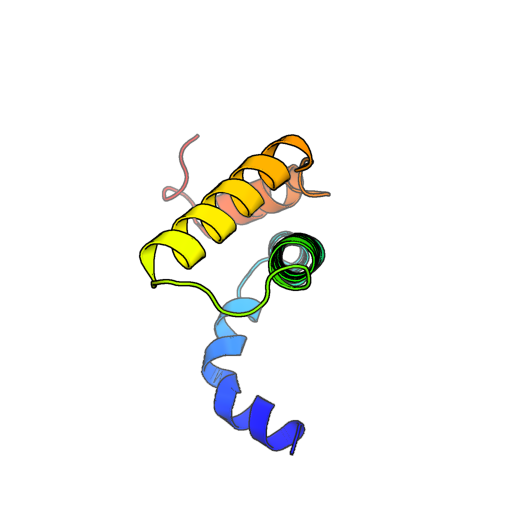3.262 7.439 -22.598 1.00 73.81 94 ASP A N 1
ATOM 773 C CA . ASP A 1 94 ? -2.205 8.425 -22.829 1.00 73.81 94 ASP A CA 1
ATOM 774 C C . ASP A 1 94 ? -2.079 9.425 -21.672 1.00 73.81 94 ASP A C 1
ATOM 776 O O . ASP A 1 94 ? -3.104 9.980 -21.218 1.00 73.81 94 ASP A O 1
#

Sequence (94 aa):
MITQAWLNSWEYVIPFLAFPPEVRRVIYTTNAIEALNRQLRKAIKTKGHFPNEEAARKLIYLAVTNAVPQWTRTRSWTTALLAFKIHFGDRLPD

Mean predicted aligned error: 4.71 Å